Protein AF-A0A1H3WIV4-F1 (afdb_monomer_lite)

Radius of gyration: 13.62 Å; chains: 1; bounding box: 30×26×35 Å

Secondary structure (DSSP, 8-state):
-PPPPPEEETTEEE----GGGHHHHHHHHT-HHHHTTSSSPPP-SHHHHHHHHHHHHHHHHTT---GGGGTHHHHHHHTT--

Foldseek 3Di:
DDQDDWDDDPVDIDDQQDPVCLVVQLVQLQDPVNCVVAPDHRDPDSVSSNVVSVQSVVCNVVVHCRSVNVVVVVVCVVVPHD

Structure (mmCIF, N/CA/C/O backbone):
data_AF-A0A1H3WIV4-F1
#
_entry.id   AF-A0A1H3WIV4-F1
#
loop_
_atom_site.group_PDB
_atom_site.id
_atom_site.type_symbol
_atom_site.label_atom_id
_atom_site.label_alt_id
_atom_site.label_comp_id
_atom_site.label_asym_id
_atom_site.label_entity_id
_atom_site.label_seq_id
_atom_site.pdbx_PDB_ins_code
_atom_site.Cartn_x
_atom_site.Cartn_y
_atom_site.Cartn_z
_atom_site.occupancy
_atom_site.B_iso_or_equiv
_atom_site.auth_seq_id
_atom_site.auth_comp_id
_atom_site.auth_asym_id
_atom_site.auth_atom_id
_atom_site.pdbx_PDB_model_num
ATOM 1 N N . MET A 1 1 ? 3.901 8.732 21.421 1.00 50.31 1 MET A N 1
ATOM 2 C CA . MET A 1 1 ? 3.797 8.510 19.966 1.00 50.31 1 MET A CA 1
ATOM 3 C C . MET A 1 1 ? 2.422 7.930 19.731 1.00 50.31 1 MET A C 1
ATOM 5 O O . MET A 1 1 ? 2.167 6.838 20.226 1.00 50.31 1 MET A O 1
ATOM 9 N N . GLU A 1 2 ? 1.516 8.701 19.139 1.00 58.81 2 GLU A N 1
ATOM 10 C CA . GLU A 1 2 ? 0.139 8.251 18.924 1.00 58.81 2 GLU A CA 1
ATOM 11 C C . GLU A 1 2 ? 0.127 7.038 17.999 1.00 58.81 2 GLU A C 1
ATOM 13 O O . GLU A 1 2 ? 0.723 7.037 16.920 1.00 58.81 2 GLU A O 1
ATOM 18 N N . GLN A 1 3 ? -0.493 5.960 18.470 1.00 67.12 3 GLN A N 1
ATOM 19 C CA . GLN A 1 3 ? -0.734 4.795 17.640 1.00 67.12 3 GLN A CA 1
ATOM 20 C C . GLN A 1 3 ? -1.938 5.099 16.751 1.00 67.12 3 GLN A C 1
ATOM 22 O O . GLN A 1 3 ? -2.995 5.442 17.268 1.00 67.12 3 GLN A O 1
ATOM 27 N N . LEU A 1 4 ? -1.783 4.961 15.429 1.00 73.19 4 LEU A N 1
ATOM 28 C CA . LEU A 1 4 ? -2.930 4.988 14.518 1.00 73.19 4 LEU A CA 1
ATOM 29 C C . LEU A 1 4 ? -3.939 3.912 14.960 1.00 73.19 4 LEU A C 1
ATOM 31 O O . LEU A 1 4 ? -3.517 2.754 15.079 1.00 73.19 4 LEU A O 1
ATOM 35 N N . PRO A 1 5 ? -5.209 4.272 15.216 1.00 82.44 5 PRO A N 1
ATOM 36 C CA . PRO A 1 5 ? -6.218 3.317 15.648 1.00 82.44 5 PRO A CA 1
ATOM 37 C C . PRO A 1 5 ? -6.602 2.385 14.498 1.00 82.44 5 PRO A C 1
ATOM 39 O O . PRO A 1 5 ? -6.537 2.758 13.325 1.00 82.44 5 PRO A O 1
ATOM 42 N N . GLU A 1 6 ? -7.038 1.178 14.844 1.00 88.62 6 GLU A N 1
ATOM 43 C CA . GLU A 1 6 ? -7.756 0.324 13.903 1.00 88.62 6 GLU A CA 1
ATOM 44 C C . GLU A 1 6 ? -9.222 0.758 13.864 1.00 88.62 6 GLU A C 1
ATOM 46 O O . GLU A 1 6 ? -9.837 0.987 14.907 1.00 88.62 6 GLU A O 1
ATOM 51 N N . LEU A 1 7 ? -9.778 0.900 12.660 1.00 91.25 7 LEU A N 1
ATOM 52 C CA . LEU A 1 7 ? -11.186 1.239 12.470 1.00 91.25 7 LEU A CA 1
ATOM 53 C C . LEU A 1 7 ? -11.910 0.066 11.830 1.00 91.25 7 LEU A C 1
ATOM 55 O O . LEU A 1 7 ? -11.510 -0.418 10.775 1.00 91.25 7 LEU A O 1
ATOM 59 N N . GLU A 1 8 ? -13.018 -0.348 12.425 1.00 94.06 8 GLU A N 1
ATOM 60 C CA . GLU A 1 8 ? -13.827 -1.448 11.919 1.00 94.06 8 GLU A CA 1
ATOM 61 C C . GLU A 1 8 ? -15.222 -0.959 11.526 1.00 94.06 8 GLU A C 1
ATOM 63 O O . GLU A 1 8 ? -15.869 -0.167 12.212 1.00 94.06 8 GLU A O 1
ATOM 68 N N . THR A 1 9 ? -15.700 -1.447 10.388 1.00 93.88 9 THR A N 1
ATOM 69 C CA . THR A 1 9 ? -17.073 -1.282 9.914 1.00 93.88 9 THR A CA 1
ATOM 70 C C . THR A 1 9 ? -17.656 -2.656 9.612 1.00 93.88 9 THR A C 1
ATOM 72 O O . THR A 1 9 ? -16.936 -3.644 9.518 1.00 93.88 9 THR A O 1
ATOM 75 N N . LYS A 1 10 ? -18.959 -2.723 9.315 1.00 96.94 10 LYS A N 1
ATOM 76 C CA . LYS A 1 10 ? -19.636 -3.982 8.947 1.00 96.94 10 LYS A CA 1
ATOM 77 C C . LYS A 1 10 ? -18.988 -4.760 7.790 1.00 96.94 10 LYS A C 1
ATOM 79 O O . LYS A 1 10 ? -19.311 -5.928 7.615 1.00 96.94 10 LYS A O 1
ATOM 84 N N . ARG A 1 11 ? -18.182 -4.110 6.941 1.00 96.06 11 ARG A N 1
ATOM 85 C CA . ARG A 1 11 ? -17.602 -4.721 5.731 1.00 96.06 11 ARG A CA 1
ATOM 86 C C . ARG A 1 11 ? -16.079 -4.661 5.671 1.00 96.06 11 ARG A C 1
ATOM 88 O O . ARG A 1 11 ? -15.515 -5.301 4.793 1.00 96.06 11 ARG A O 1
ATOM 95 N N . LEU A 1 12 ? -15.433 -3.841 6.501 1.00 94.38 12 LEU A N 1
ATOM 96 C CA . LEU A 1 12 ? -14.029 -3.467 6.322 1.00 94.38 12 LEU A CA 1
ATOM 97 C C . LEU A 1 12 ? -13.345 -3.223 7.662 1.00 94.38 12 LEU A C 1
ATOM 99 O O . LEU A 1 12 ? -13.945 -2.615 8.548 1.00 94.38 12 LEU A O 1
ATOM 103 N N . ILE A 1 13 ? -12.071 -3.609 7.731 1.00 92.75 13 ILE A N 1
ATOM 104 C CA . ILE A 1 13 ? -11.132 -3.261 8.797 1.00 92.75 13 ILE A CA 1
ATOM 105 C C . ILE A 1 13 ? -10.043 -2.385 8.174 1.00 92.75 13 ILE A C 1
ATOM 107 O O . ILE A 1 13 ? -9.377 -2.795 7.224 1.00 92.75 13 ILE A O 1
ATOM 111 N N . LEU A 1 14 ? -9.864 -1.182 8.706 1.00 90.44 14 LEU A N 1
ATOM 112 C CA . LEU A 1 14 ? -8.749 -0.301 8.398 1.00 90.44 14 LEU A CA 1
ATOM 113 C C . LEU A 1 14 ? -7.688 -0.477 9.484 1.00 90.44 14 LEU A C 1
ATOM 115 O O . LEU A 1 14 ? -7.900 -0.107 10.636 1.00 90.44 14 LEU A O 1
ATOM 119 N N . ARG A 1 15 ? -6.544 -1.034 9.093 1.00 91.38 15 ARG A N 1
ATOM 120 C CA . ARG A 1 15 ? -5.386 -1.289 9.957 1.00 91.38 15 ARG A CA 1
ATOM 121 C C . ARG A 1 15 ? -4.104 -0.790 9.302 1.00 91.38 15 ARG A C 1
ATOM 123 O O . ARG A 1 15 ? -4.087 -0.446 8.119 1.00 91.38 15 ARG A O 1
ATOM 130 N N . LYS A 1 16 ? -3.008 -0.790 10.060 1.00 89.31 16 LYS A N 1
ATOM 131 C CA . LYS A 1 16 ? -1.676 -0.535 9.501 1.00 89.31 16 LYS A CA 1
ATOM 132 C C . LYS A 1 16 ? -1.311 -1.599 8.464 1.00 89.31 16 LYS A C 1
ATOM 134 O O . LYS A 1 16 ? -1.614 -2.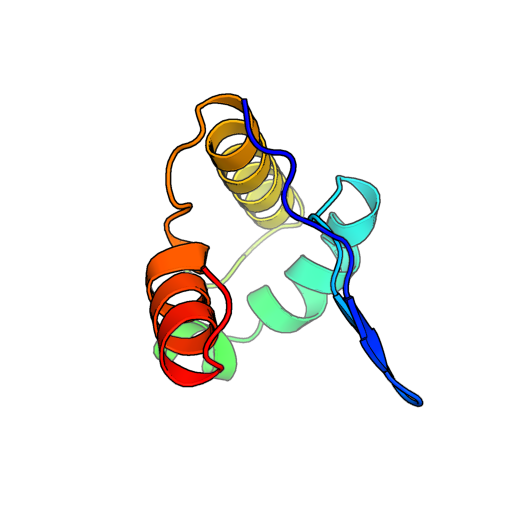783 8.635 1.00 89.31 16 LYS A O 1
ATOM 139 N N . ILE A 1 17 ? -0.619 -1.152 7.420 1.00 91.88 17 ILE A N 1
ATOM 140 C CA . ILE A 1 17 ? -0.005 -2.037 6.430 1.00 91.88 17 ILE A CA 1
ATOM 141 C C . ILE A 1 17 ? 1.133 -2.823 7.096 1.00 91.88 17 ILE A C 1
ATOM 143 O O . ILE A 1 17 ? 1.901 -2.279 7.893 1.00 91.88 17 ILE A O 1
ATOM 147 N N . SER A 1 18 ? 1.231 -4.102 6.754 1.00 92.81 18 SER A N 1
ATOM 148 C CA . SER A 1 18 ? 2.195 -5.076 7.259 1.00 92.81 18 SER A CA 1
ATOM 149 C C . SER A 1 18 ? 2.923 -5.779 6.108 1.00 92.81 18 SER A C 1
ATOM 151 O O . SER A 1 18 ? 2.522 -5.679 4.952 1.00 92.81 18 SER A O 1
ATOM 153 N N . LEU A 1 19 ? 3.984 -6.529 6.419 1.00 95.25 19 LEU A N 1
ATOM 154 C CA . LEU A 1 19 ? 4.704 -7.324 5.413 1.00 95.25 19 LEU A CA 1
ATOM 155 C C . LEU A 1 19 ? 3.852 -8.459 4.823 1.00 95.25 19 LEU A C 1
ATOM 157 O O . LEU A 1 19 ? 4.144 -8.926 3.731 1.00 95.25 19 LEU A O 1
ATOM 161 N N . ASN A 1 20 ? 2.779 -8.869 5.500 1.00 96.88 20 ASN A N 1
ATOM 162 C CA . ASN A 1 20 ? 1.860 -9.880 4.975 1.00 96.88 20 ASN A CA 1
ATOM 163 C C . ASN A 1 20 ? 0.970 -9.336 3.845 1.00 96.88 20 ASN A C 1
ATOM 165 O O . ASN A 1 20 ? 0.266 -10.107 3.214 1.00 96.88 20 ASN A O 1
ATOM 169 N N . ASP A 1 21 ? 0.985 -8.021 3.600 1.00 96.19 21 ASP A N 1
ATOM 170 C CA . ASP A 1 21 ? 0.171 -7.375 2.567 1.00 96.19 21 ASP A CA 1
ATOM 171 C C . ASP A 1 21 ? 0.923 -7.222 1.233 1.00 96.19 21 ASP A C 1
ATOM 173 O O . ASP A 1 21 ? 0.395 -6.632 0.295 1.00 96.19 21 ASP A O 1
ATOM 177 N N . ILE A 1 22 ? 2.171 -7.700 1.132 1.00 97.31 22 ILE A N 1
ATOM 178 C CA . ILE A 1 22 ? 3.033 -7.466 -0.040 1.00 97.31 22 ILE A CA 1
ATOM 179 C C . ILE A 1 22 ? 2.403 -8.017 -1.322 1.00 97.31 22 ILE A C 1
ATOM 181 O O . ILE A 1 22 ? 2.377 -7.312 -2.332 1.00 97.31 22 ILE A O 1
ATOM 185 N N 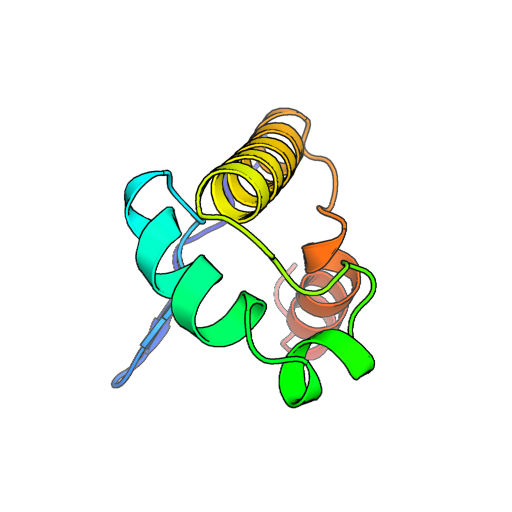. GLU A 1 23 ? 1.889 -9.249 -1.299 1.00 97.62 23 GLU 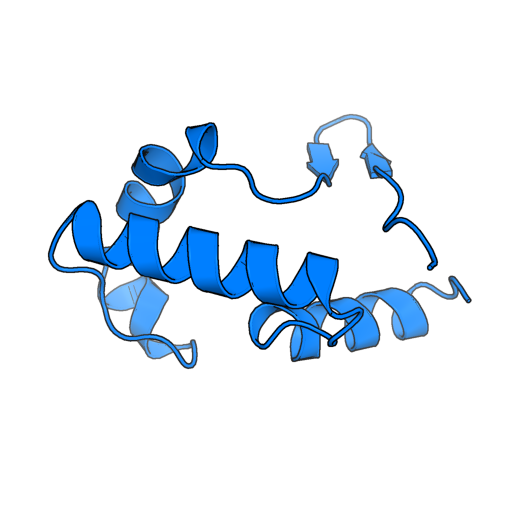A N 1
ATOM 186 C CA . GLU A 1 23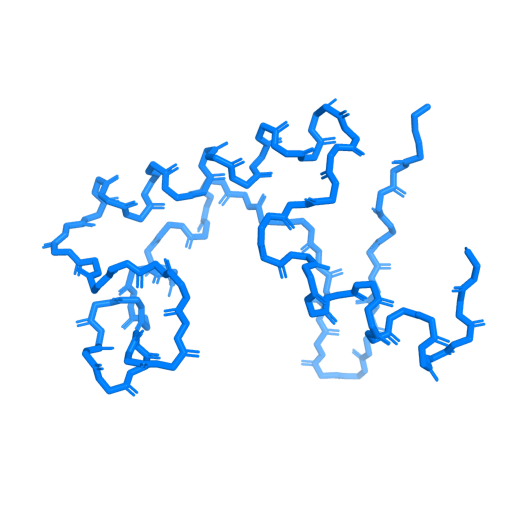 ? 1.288 -9.860 -2.489 1.00 97.62 23 GLU A CA 1
ATOM 187 C C . GLU A 1 23 ? 0.005 -9.134 -2.910 1.00 97.62 23 GLU A C 1
ATOM 189 O O . GLU A 1 23 ? -0.177 -8.849 -4.095 1.00 97.62 23 GLU A O 1
ATOM 194 N N . ASP A 1 24 ? -0.837 -8.754 -1.946 1.00 96.56 24 ASP A N 1
ATOM 195 C CA . ASP A 1 24 ? -2.065 -7.993 -2.196 1.00 96.56 24 ASP A CA 1
ATOM 196 C C . ASP A 1 24 ? -1.762 -6.597 -2.763 1.00 96.56 24 ASP A C 1
ATOM 198 O O . ASP A 1 24 ? -2.412 -6.137 -3.705 1.00 96.56 24 ASP A O 1
ATOM 202 N N . ILE A 1 25 ? -0.730 -5.931 -2.236 1.00 95.56 25 ILE A N 1
ATOM 203 C CA . ILE A 1 25 ? -0.271 -4.624 -2.719 1.00 95.56 25 ILE A CA 1
ATOM 204 C C . ILE A 1 25 ? 0.310 -4.728 -4.125 1.00 95.56 25 ILE A C 1
ATOM 206 O O . ILE A 1 25 ? 0.055 -3.869 -4.973 1.00 95.56 25 ILE A O 1
ATOM 210 N N . PHE A 1 26 ? 1.068 -5.784 -4.411 1.00 96.88 26 PHE A N 1
ATOM 211 C CA . PHE A 1 26 ? 1.575 -6.031 -5.753 1.00 96.88 26 PHE A CA 1
ATOM 212 C C . PHE A 1 26 ? 0.445 -6.320 -6.751 1.00 96.88 26 PHE A C 1
ATOM 214 O O . PHE A 1 26 ? 0.497 -5.839 -7.886 1.00 96.88 26 PHE A O 1
ATOM 221 N N . ALA A 1 27 ? -0.600 -7.041 -6.334 1.00 97.19 27 ALA A N 1
ATOM 222 C CA . ALA A 1 27 ? -1.707 -7.430 -7.204 1.00 97.19 27 ALA A CA 1
ATOM 223 C C . ALA A 1 27 ? -2.399 -6.225 -7.860 1.00 97.19 27 ALA A C 1
ATOM 225 O O . ALA A 1 27 ? -2.674 -6.257 -9.060 1.00 97.19 27 ALA A O 1
ATOM 226 N N . TYR A 1 28 ? -2.638 -5.140 -7.114 1.00 94.38 28 TYR A N 1
ATOM 227 C CA . TYR A 1 28 ? -3.161 -3.905 -7.709 1.00 94.38 28 TYR A CA 1
ATOM 228 C C . TYR A 1 28 ? -2.056 -2.947 -8.168 1.00 94.38 28 TYR A C 1
ATOM 230 O O . TYR A 1 28 ? -2.254 -2.213 -9.134 1.00 94.38 28 TYR A O 1
ATOM 238 N N . GLY A 1 29 ? -0.896 -2.941 -7.507 1.00 94.44 29 GLY A N 1
ATOM 239 C CA . GLY A 1 29 ? 0.190 -2.007 -7.807 1.00 94.44 29 GLY A CA 1
ATOM 240 C C . GLY A 1 29 ? 0.942 -2.300 -9.106 1.00 94.44 29 GLY A C 1
ATOM 241 O O . GLY A 1 29 ? 1.566 -1.403 -9.667 1.00 94.44 29 GLY A O 1
ATOM 242 N N . SER A 1 30 ? 0.838 -3.525 -9.620 1.00 96.75 30 SER A N 1
ATOM 243 C CA . SER A 1 30 ? 1.360 -3.918 -10.936 1.00 96.75 30 SER A CA 1
ATOM 244 C C . SER A 1 30 ? 0.455 -3.513 -12.107 1.00 96.75 30 SER A C 1
ATOM 246 O O . SER A 1 30 ? 0.843 -3.628 -13.270 1.00 96.75 30 SER A O 1
ATOM 248 N N . ASN A 1 31 ? -0.753 -3.006 -11.837 1.00 96.44 31 ASN A N 1
ATOM 249 C CA . ASN A 1 31 ? -1.664 -2.539 -12.873 1.00 96.44 31 ASN A CA 1
ATOM 250 C C . ASN A 1 31 ? -1.393 -1.066 -13.208 1.00 96.44 31 ASN A C 1
ATOM 252 O O . ASN A 1 31 ? -1.745 -0.172 -12.438 1.00 96.44 31 ASN A O 1
ATOM 256 N N . ALA A 1 32 ? -0.859 -0.809 -14.405 1.00 94.94 32 ALA A N 1
ATOM 257 C CA . ALA A 1 32 ? -0.582 0.544 -14.896 1.00 94.94 32 ALA A CA 1
ATOM 258 C C . ALA A 1 32 ? -1.814 1.474 -14.878 1.00 94.94 32 ALA A C 1
ATOM 260 O O . ALA A 1 32 ? -1.688 2.686 -14.712 1.00 94.94 32 ALA A O 1
ATOM 261 N N . ASN A 1 33 ? -3.028 0.917 -15.002 1.00 96.06 33 ASN A N 1
ATOM 262 C CA . ASN A 1 33 ? -4.249 1.718 -14.930 1.00 96.06 33 ASN A CA 1
ATOM 263 C C . ASN A 1 33 ? -4.538 2.245 -13.515 1.00 96.06 33 ASN A C 1
ATOM 265 O O . ASN A 1 33 ? -5.268 3.225 -13.380 1.00 96.06 33 ASN A O 1
ATOM 269 N N . VAL A 1 34 ? -4.001 1.590 -12.481 1.00 91.56 34 VAL A N 1
ATOM 270 C CA . VAL A 1 34 ? -4.116 2.002 -11.076 1.00 91.56 34 VAL A CA 1
ATOM 271 C C . VAL A 1 34 ? -3.014 3.002 -10.736 1.00 91.56 34 VAL A C 1
ATOM 273 O O . VAL A 1 34 ? -3.300 4.060 -10.175 1.00 91.56 34 VAL A O 1
ATOM 276 N N . SER A 1 35 ? -1.769 2.697 -11.111 1.00 90.69 35 SER A N 1
ATOM 277 C CA . SER A 1 35 ? -0.598 3.517 -10.776 1.00 90.69 35 SER A CA 1
ATOM 278 C C . SER A 1 35 ? -0.588 4.892 -11.462 1.00 90.69 35 SER A C 1
ATOM 280 O O . SER A 1 35 ? -0.046 5.841 -10.907 1.00 90.69 35 SER A O 1
ATOM 282 N N . GLN A 1 36 ? -1.253 5.058 -12.614 1.00 91.25 36 GLN A N 1
ATOM 283 C CA . GLN A 1 36 ? -1.296 6.342 -13.340 1.00 91.25 36 GLN A CA 1
ATOM 284 C C . GLN A 1 36 ? -1.890 7.523 -12.537 1.00 91.25 36 GLN A C 1
ATOM 286 O O . GLN A 1 36 ? -1.711 8.677 -12.922 1.00 91.25 36 GLN A O 1
ATOM 291 N N . TYR A 1 37 ? -2.632 7.250 -11.456 1.00 89.62 37 TYR A N 1
ATOM 292 C CA . TYR A 1 37 ? -3.320 8.262 -10.640 1.00 89.62 37 TYR A CA 1
ATOM 293 C C . TYR A 1 37 ? -2.695 8.467 -9.253 1.00 89.62 37 TYR A C 1
ATOM 295 O O . TYR A 1 37 ? -3.259 9.173 -8.416 1.00 89.62 37 TYR A O 1
ATOM 303 N N . VAL A 1 38 ? -1.549 7.846 -8.988 1.00 84.50 38 VAL A N 1
ATOM 304 C CA . VAL A 1 38 ? -0.847 7.890 -7.700 1.00 84.50 38 VAL A CA 1
ATOM 305 C C . VAL A 1 38 ? 0.611 8.293 -7.907 1.00 84.50 38 VAL A C 1
ATOM 307 O O . VAL A 1 38 ? 1.110 8.353 -9.023 1.00 84.50 38 VAL A O 1
ATOM 310 N N . SER A 1 39 ? 1.299 8.633 -6.818 1.00 83.50 39 SER A N 1
ATOM 311 C CA . SER A 1 39 ? 2.666 9.167 -6.863 1.00 83.50 39 SER A CA 1
ATOM 312 C C . SER A 1 39 ? 3.767 8.101 -6.893 1.00 83.50 39 SER A C 1
ATOM 314 O O . SER A 1 39 ? 4.939 8.452 -6.793 1.00 83.50 39 SER A O 1
ATOM 316 N N . TRP A 1 40 ? 3.410 6.818 -6.918 1.00 85.75 40 TRP A N 1
ATOM 317 C CA . TRP A 1 40 ? 4.346 5.696 -6.964 1.00 85.75 40 TRP A CA 1
ATOM 318 C C . TRP A 1 40 ? 4.261 5.001 -8.324 1.00 85.75 40 TRP A C 1
ATOM 320 O O . TRP A 1 40 ? 3.201 4.957 -8.945 1.00 85.75 40 TRP A O 1
ATOM 330 N N . GLU A 1 41 ? 5.398 4.484 -8.785 1.00 91.31 41 GLU A N 1
ATOM 331 C CA . GLU A 1 41 ? 5.523 3.821 -10.083 1.00 91.31 41 GLU A CA 1
ATOM 332 C C . GLU A 1 41 ? 4.806 2.468 -10.105 1.00 91.31 41 GLU A C 1
ATOM 334 O O . GLU A 1 41 ? 4.644 1.813 -9.076 1.00 91.31 41 GLU A O 1
ATOM 339 N N . THR A 1 42 ? 4.421 2.008 -11.299 1.00 95.75 42 THR A N 1
ATOM 340 C CA . THR A 1 42 ? 3.858 0.658 -11.471 1.00 95.75 42 THR A CA 1
ATOM 341 C C . THR A 1 42 ? 4.854 -0.385 -10.970 1.00 95.75 42 THR A C 1
ATOM 343 O O . THR A 1 42 ? 5.947 -0.499 -11.531 1.00 95.75 42 THR A O 1
ATOM 346 N N . HIS A 1 43 ? 4.475 -1.172 -9.963 1.00 96.19 43 HIS A N 1
ATOM 347 C CA . HIS A 1 43 ? 5.338 -2.215 -9.416 1.00 96.19 43 HIS A CA 1
ATOM 348 C C . HIS A 1 43 ? 5.634 -3.268 -10.491 1.00 96.19 43 HIS A C 1
ATOM 350 O O . HIS A 1 43 ? 4.716 -3.848 -11.071 1.00 96.19 43 HIS A O 1
ATOM 356 N N . GLN A 1 44 ? 6.914 -3.529 -10.751 1.00 97.81 44 GLN A N 1
ATOM 357 C CA . GLN A 1 44 ? 7.372 -4.528 -11.722 1.00 97.81 44 GLN A CA 1
ATOM 358 C C . GLN A 1 44 ? 7.709 -5.864 -11.048 1.00 97.81 44 GLN A C 1
ATOM 360 O O . GLN A 1 44 ? 7.777 -6.900 -11.708 1.00 97.81 44 GLN A O 1
ATOM 365 N N . SER A 1 45 ? 7.908 -5.855 -9.730 1.00 98.19 45 SER A N 1
ATOM 366 C CA . SER A 1 45 ? 8.245 -7.031 -8.936 1.00 98.19 45 SER A CA 1
ATOM 367 C C . SER A 1 45 ? 7.639 -6.990 -7.527 1.00 98.19 45 SER A C 1
ATOM 369 O O . SER A 1 45 ? 7.263 -5.932 -7.021 1.00 98.19 45 SER A O 1
ATOM 371 N N . LEU A 1 46 ? 7.594 -8.150 -6.858 1.00 97.81 46 LEU A N 1
ATOM 372 C CA . LEU A 1 46 ? 7.253 -8.232 -5.428 1.00 97.81 46 LEU A CA 1
ATOM 373 C C . LEU A 1 46 ? 8.233 -7.440 -4.552 1.00 97.81 46 LEU A C 1
ATOM 375 O O . LEU A 1 46 ? 7.860 -6.960 -3.486 1.00 97.81 46 LEU A O 1
ATOM 379 N N . GLU A 1 47 ? 9.476 -7.285 -5.009 1.00 98.06 47 GLU A N 1
ATOM 380 C CA . GLU A 1 47 ? 10.492 -6.495 -4.320 1.00 98.06 47 GLU A CA 1
ATOM 381 C C . GLU A 1 47 ? 10.136 -5.001 -4.317 1.00 98.06 47 GLU A C 1
ATOM 383 O O . GLU A 1 47 ? 10.280 -4.350 -3.285 1.00 98.06 47 GLU A O 1
ATOM 388 N N . ASP A 1 48 ? 9.569 -4.474 -5.407 1.00 96.69 48 ASP A N 1
ATOM 389 C CA . ASP A 1 48 ? 9.084 -3.086 -5.452 1.00 96.69 48 ASP A CA 1
ATOM 390 C C . ASP A 1 48 ? 7.952 -2.870 -4.434 1.00 96.69 48 ASP A C 1
ATOM 392 O O . ASP A 1 48 ? 7.953 -1.898 -3.675 1.00 96.69 48 ASP A O 1
ATOM 396 N N . ALA A 1 49 ? 7.013 -3.821 -4.357 1.00 95.50 49 ALA A N 1
ATOM 397 C CA . ALA A 1 49 ? 5.930 -3.786 -3.378 1.00 95.50 49 ALA A CA 1
ATOM 398 C C . ALA A 1 49 ? 6.455 -3.898 -1.934 1.00 95.50 49 ALA A C 1
ATOM 400 O O . ALA A 1 49 ? 5.979 -3.182 -1.050 1.00 95.50 49 ALA A O 1
ATOM 401 N N . ARG A 1 50 ? 7.471 -4.737 -1.685 1.00 97.50 50 ARG A N 1
ATOM 402 C CA . ARG A 1 50 ? 8.143 -4.834 -0.378 1.00 97.50 50 ARG A CA 1
ATOM 403 C C . ARG A 1 50 ? 8.776 -3.502 0.020 1.00 97.50 50 ARG A C 1
ATOM 405 O O . ARG A 1 50 ? 8.534 -3.033 1.130 1.00 97.50 50 ARG A O 1
ATOM 412 N N . GLN A 1 51 ? 9.538 -2.875 -0.877 1.00 95.62 51 GLN A N 1
ATOM 413 C CA . GLN A 1 51 ? 10.174 -1.577 -0.622 1.00 95.62 51 GLN A CA 1
ATOM 414 C C . GLN A 1 51 ? 9.139 -0.496 -0.298 1.00 95.62 51 GLN A C 1
ATOM 416 O O . GLN A 1 51 ? 9.329 0.293 0.630 1.00 95.62 51 GLN A O 1
ATOM 421 N N . PHE A 1 52 ? 8.009 -0.497 -1.007 1.00 93.06 52 PHE A N 1
ATOM 422 C CA . PHE A 1 52 ? 6.892 0.392 -0.712 1.00 93.06 52 PHE A CA 1
ATOM 423 C C . PHE A 1 52 ? 6.297 0.148 0.687 1.00 93.06 52 PHE A C 1
ATOM 425 O O . PHE A 1 52 ? 6.106 1.096 1.452 1.00 93.06 52 PHE A O 1
ATOM 432 N N . VAL A 1 53 ? 6.041 -1.111 1.059 1.00 93.31 53 VAL A N 1
ATOM 433 C CA . VAL A 1 53 ? 5.523 -1.469 2.392 1.00 93.31 53 VAL A CA 1
ATOM 434 C C . VAL A 1 53 ? 6.479 -1.025 3.500 1.00 93.31 53 VAL A C 1
ATOM 436 O O . VAL A 1 53 ? 6.042 -0.447 4.497 1.00 93.31 53 VAL A O 1
ATOM 439 N N . GLU A 1 54 ? 7.779 -1.250 3.330 1.00 93.38 54 GLU A N 1
ATOM 440 C CA . GLU A 1 54 ? 8.799 -0.846 4.303 1.00 93.38 54 GLU A CA 1
ATOM 441 C C . GLU A 1 54 ? 8.893 0.669 4.443 1.00 93.38 54 GLU A C 1
ATOM 443 O O . GLU A 1 54 ? 8.947 1.188 5.560 1.00 93.38 54 GLU A O 1
ATOM 448 N N . PHE A 1 55 ? 8.821 1.392 3.325 1.00 90.12 55 PHE A N 1
ATOM 449 C CA . PHE A 1 55 ? 8.744 2.848 3.327 1.00 90.12 55 PHE A CA 1
ATOM 450 C C . PHE A 1 55 ? 7.523 3.354 4.117 1.00 90.12 55 PHE A C 1
ATOM 452 O O . PHE A 1 55 ? 7.637 4.289 4.917 1.00 90.12 55 PHE A O 1
ATOM 459 N N . VAL A 1 56 ? 6.359 2.715 3.956 1.00 87.31 56 VAL A N 1
ATOM 460 C CA . VAL A 1 56 ? 5.150 3.057 4.721 1.00 87.31 56 VAL A CA 1
ATOM 461 C C . VAL A 1 56 ? 5.325 2.764 6.217 1.00 87.31 56 VAL A C 1
ATOM 463 O O . VAL A 1 56 ? 4.973 3.614 7.042 1.00 87.31 56 VAL A O 1
ATOM 466 N N . GLN A 1 57 ? 5.887 1.606 6.580 1.00 88.56 57 GLN A N 1
ATOM 467 C CA . GLN A 1 57 ? 6.130 1.238 7.980 1.00 88.56 57 GLN A CA 1
ATOM 468 C C . GLN A 1 57 ? 7.121 2.178 8.671 1.00 88.56 57 GLN A C 1
ATOM 470 O O . GLN A 1 57 ? 6.901 2.574 9.820 1.00 88.56 57 GLN A O 1
ATOM 475 N N . GLU A 1 58 ? 8.172 2.596 7.968 1.00 87.12 58 GLU A N 1
ATOM 476 C CA . GLU A 1 58 ? 9.116 3.591 8.471 1.00 87.12 58 GLU A CA 1
ATOM 477 C C . GLU A 1 58 ? 8.423 4.940 8.716 1.00 87.12 58 GLU A C 1
ATOM 479 O O . GLU A 1 58 ? 8.659 5.595 9.735 1.00 87.12 58 GLU A O 1
ATOM 484 N N . GLY A 1 59 ? 7.484 5.319 7.843 1.00 81.94 59 GLY A N 1
ATOM 485 C CA . GLY A 1 59 ? 6.597 6.462 8.061 1.00 81.94 59 GLY A CA 1
ATOM 486 C C . GLY A 1 59 ? 5.837 6.372 9.389 1.00 81.94 59 GLY A C 1
ATOM 487 O O . GLY A 1 59 ? 5.893 7.309 10.192 1.00 81.94 59 GLY A O 1
ATOM 488 N N . TYR A 1 60 ? 5.205 5.224 9.670 1.00 83.88 60 TYR A N 1
ATOM 489 C CA . TYR A 1 60 ? 4.517 4.987 10.946 1.00 83.88 60 TYR A CA 1
ATOM 490 C C . TYR A 1 60 ? 5.457 5.115 12.149 1.00 83.88 60 TYR A C 1
ATOM 492 O O . TYR A 1 60 ? 5.082 5.714 13.157 1.00 83.88 60 TYR A O 1
ATOM 500 N N . ARG A 1 61 ? 6.676 4.567 12.053 1.00 82.38 61 ARG A N 1
ATOM 501 C CA . ARG A 1 61 ? 7.671 4.597 13.136 1.00 82.38 61 ARG A CA 1
ATOM 502 C C . ARG A 1 61 ? 8.138 6.013 13.450 1.00 82.38 61 ARG A C 1
ATOM 504 O O . ARG A 1 61 ? 8.355 6.345 14.611 1.00 82.38 61 ARG A O 1
ATOM 511 N N . LEU A 1 62 ? 8.295 6.844 12.425 1.00 81.25 62 LEU A N 1
ATOM 512 C CA . LEU A 1 62 ? 8.750 8.223 12.576 1.00 81.25 62 LEU A CA 1
ATOM 513 C C . LEU A 1 62 ? 7.629 9.191 12.984 1.00 81.25 62 LEU A C 1
ATOM 515 O O . LEU A 1 62 ? 7.891 10.386 13.114 1.00 81.25 62 LEU A O 1
ATOM 519 N N . GLY A 1 63 ? 6.383 8.717 13.123 1.00 70.69 63 GLY A N 1
ATOM 520 C CA . GLY A 1 63 ? 5.215 9.593 13.253 1.00 70.69 63 GLY A CA 1
ATOM 521 C C . GLY A 1 63 ? 5.061 10.536 12.055 1.00 70.69 63 GLY A C 1
ATOM 522 O O . GLY A 1 63 ? 4.375 11.554 12.140 1.00 70.69 63 GLY A O 1
ATOM 523 N N . LYS A 1 64 ? 5.733 10.228 10.937 1.00 62.28 64 LYS A N 1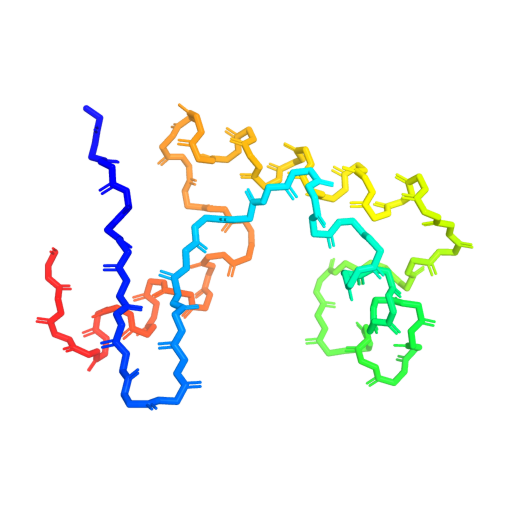
ATOM 524 C CA . LYS A 1 64 ? 5.612 10.982 9.701 1.00 62.28 64 LYS A CA 1
ATOM 525 C C . LYS A 1 64 ? 4.298 10.573 9.069 1.00 62.28 64 LYS A C 1
ATOM 527 O O . LYS A 1 64 ? 4.028 9.391 8.866 1.00 62.28 64 LYS A O 1
ATOM 532 N N . LYS A 1 65 ? 3.497 11.575 8.727 1.00 54.12 65 LYS A N 1
ATOM 533 C CA . LYS A 1 65 ? 2.347 11.427 7.840 1.00 54.12 65 LYS A CA 1
ATOM 534 C C . LYS A 1 65 ? 2.884 10.789 6.558 1.00 54.12 65 LYS A C 1
ATOM 536 O O . LYS A 1 65 ? 3.632 11.428 5.824 1.00 54.12 65 LYS A O 1
ATOM 541 N N . SER A 1 66 ? 2.653 9.485 6.395 1.00 48.97 66 SER A N 1
ATOM 542 C CA . SER A 1 66 ? 3.187 8.704 5.275 1.00 48.97 66 SER A CA 1
ATOM 543 C C . SER A 1 66 ? 2.802 9.387 3.956 1.00 48.97 66 SER A C 1
ATOM 545 O O . SER A 1 66 ? 1.798 10.089 3.912 1.00 48.97 66 SER A O 1
ATOM 547 N N . VAL A 1 67 ? 3.555 9.208 2.870 1.00 48.00 67 VAL A N 1
ATOM 548 C CA . VAL A 1 67 ? 3.188 9.770 1.549 1.00 48.00 67 VAL A CA 1
ATOM 549 C C . VAL A 1 67 ? 1.837 9.217 1.054 1.00 48.00 67 VAL A C 1
ATOM 551 O O . VAL A 1 67 ? 1.092 9.923 0.382 1.00 48.00 67 VAL A O 1
ATOM 554 N N . MET A 1 68 ? 1.442 8.025 1.515 1.00 45.19 68 MET A N 1
ATOM 555 C CA . MET A 1 68 ? 0.076 7.478 1.394 1.00 45.19 68 MET A CA 1
ATOM 556 C C . MET A 1 68 ? -0.985 8.254 2.205 1.00 45.19 68 MET A C 1
ATOM 558 O O . MET A 1 68 ? -2.186 8.126 1.987 1.00 45.19 68 MET A O 1
ATOM 562 N N . GLY A 1 69 ? -0.537 9.049 3.172 1.00 44.28 69 GLY A N 1
ATOM 563 C CA . GLY A 1 69 ? -1.301 9.766 4.188 1.00 44.28 69 GLY A CA 1
ATOM 564 C C . GLY A 1 69 ? -1.662 11.211 3.846 1.00 44.28 69 GLY A C 1
ATOM 565 O O . GLY A 1 69 ? -2.448 11.798 4.587 1.00 44.28 69 GLY A O 1
ATOM 566 N N . ASN A 1 70 ? -1.204 11.765 2.714 1.00 40.94 70 ASN A N 1
ATOM 567 C CA . ASN A 1 70 ? -1.763 13.033 2.223 1.00 40.94 70 ASN A CA 1
ATOM 568 C C . ASN A 1 70 ? -3.278 12.905 1.950 1.00 40.94 70 ASN A C 1
ATOM 570 O O . ASN A 1 70 ? -4.000 13.886 2.073 1.00 40.94 70 ASN A O 1
ATOM 574 N N . GLY A 1 71 ? -3.778 11.700 1.634 1.00 43.62 71 GLY A N 1
ATOM 575 C CA . GLY A 1 71 ? -5.216 11.418 1.529 1.00 43.62 71 GLY A CA 1
ATOM 576 C C . GLY A 1 71 ? -5.883 11.040 2.858 1.00 43.62 71 GLY A C 1
ATOM 577 O O . GLY A 1 71 ? -7.047 11.366 3.074 1.00 43.62 71 GLY A O 1
ATOM 578 N N . VAL A 1 72 ? -5.155 10.389 3.771 1.00 46.78 72 VAL A N 1
ATOM 579 C CA . VAL A 1 72 ? -5.723 9.862 5.025 1.00 46.78 72 VAL A CA 1
ATOM 580 C C . VAL A 1 72 ? -5.968 10.969 6.053 1.00 46.78 72 VAL A C 1
ATOM 582 O O . VAL A 1 72 ? -6.996 10.928 6.714 1.00 46.78 72 VAL A O 1
ATOM 585 N N . GLU A 1 73 ? -5.115 11.999 6.157 1.00 41.72 73 GLU A N 1
ATOM 586 C CA . GLU A 1 73 ? -5.402 13.155 7.032 1.00 41.72 73 GLU A CA 1
ATOM 587 C C . GLU A 1 73 ? -6.542 14.023 6.478 1.00 41.72 73 GLU A C 1
ATOM 589 O O . GLU A 1 73 ? -7.353 14.527 7.251 1.00 41.72 73 GLU A O 1
ATOM 594 N N . VAL A 1 74 ? -6.645 14.172 5.149 1.00 45.59 74 VAL A N 1
ATOM 595 C CA . VAL A 1 74 ? -7.783 14.865 4.519 1.00 45.59 74 VAL A CA 1
ATOM 596 C C . VAL A 1 74 ? -9.081 14.133 4.847 1.00 45.59 74 VAL A C 1
ATOM 598 O O . VAL A 1 74 ? -10.050 14.780 5.230 1.00 45.59 74 VAL A O 1
ATOM 601 N N . TYR A 1 75 ? -9.084 12.798 4.788 1.00 44.72 75 TYR A N 1
ATOM 602 C CA . TYR A 1 75 ? -10.216 11.986 5.234 1.00 44.72 75 TYR A CA 1
ATOM 603 C C . TYR A 1 75 ? -10.457 12.079 6.745 1.00 44.72 75 TYR A C 1
ATOM 605 O O . TYR A 1 75 ? -11.596 12.255 7.149 1.00 44.72 75 TYR A O 1
ATOM 613 N N . TRP A 1 76 ? -9.424 12.015 7.586 1.00 43.38 76 TRP A N 1
ATOM 614 C CA . TRP A 1 76 ? -9.552 12.065 9.051 1.00 43.38 76 TRP A CA 1
ATOM 615 C C . TRP A 1 76 ? -10.134 13.403 9.526 1.00 43.38 76 TRP A C 1
ATOM 617 O O . TRP A 1 76 ? -11.142 13.423 10.232 1.00 43.38 76 TRP A O 1
ATOM 627 N N . LYS A 1 77 ? -9.594 14.521 9.020 1.00 45.78 77 LYS A N 1
ATOM 628 C CA . LYS A 1 77 ? -10.118 15.870 9.279 1.00 45.78 77 LYS A CA 1
ATOM 629 C C . LYS A 1 77 ? -11.505 16.087 8.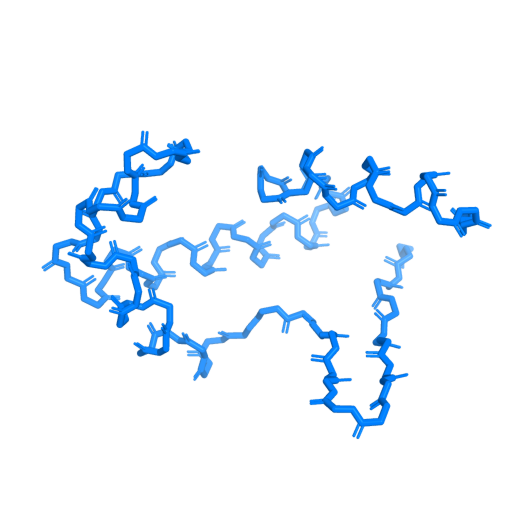679 1.00 45.78 77 LYS A C 1
ATOM 631 O O . LYS A 1 77 ? -12.339 16.721 9.316 1.00 45.78 77 LYS A O 1
ATOM 636 N N . ALA A 1 78 ? -11.783 15.560 7.484 1.00 42.94 78 ALA A N 1
ATOM 637 C CA . ALA A 1 78 ? -13.121 15.630 6.890 1.00 42.94 78 ALA A CA 1
ATOM 638 C C . ALA A 1 78 ? -14.151 14.768 7.643 1.00 42.94 78 ALA A C 1
ATOM 640 O O . ALA A 1 78 ? -15.330 15.114 7.676 1.00 42.94 78 ALA A O 1
ATOM 641 N N . CYS A 1 79 ? -13.716 13.667 8.259 1.00 48.94 79 CYS A N 1
ATOM 642 C CA . CYS A 1 79 ? -14.543 12.780 9.074 1.00 48.94 79 CYS A CA 1
ATOM 643 C C . CYS A 1 79 ? -14.630 13.203 10.551 1.00 48.94 79 CYS A C 1
ATOM 645 O O . CYS A 1 79 ? -15.341 12.546 11.306 1.00 48.94 79 CYS A O 1
ATOM 647 N N . GLY A 1 80 ? -13.970 14.295 10.956 1.00 38.97 80 GLY A N 1
ATOM 648 C CA . GLY A 1 80 ? -14.119 14.889 12.287 1.00 38.97 80 GLY A CA 1
ATOM 649 C C . GLY A 1 80 ? -13.481 14.091 13.422 1.00 38.97 80 GLY A C 1
ATOM 650 O O . GLY A 1 80 ? -13.949 14.177 14.555 1.00 38.97 80 GLY A O 1
ATOM 651 N N . TYR A 1 81 ? -12.446 13.311 13.128 1.00 49.69 81 TYR A N 1
ATOM 652 C CA . TYR A 1 81 ? -11.609 12.741 14.170 1.00 49.69 81 TYR A CA 1
ATOM 653 C C . TYR A 1 81 ? -10.390 13.655 14.363 1.00 49.69 81 TYR A C 1
ATOM 655 O O . TYR A 1 81 ? -9.772 14.075 13.382 1.00 49.69 81 TYR A O 1
ATOM 663 N N . ASP A 1 82 ? -10.103 14.008 15.617 1.00 46.75 82 ASP A N 1
ATOM 664 C CA . ASP A 1 82 ? -8.908 14.757 16.028 1.00 46.75 82 ASP A CA 1
ATOM 665 C C . ASP A 1 82 ? -7.747 13.794 16.301 1.00 46.75 82 ASP A C 1
ATOM 667 O O . ASP A 1 82 ? -7.997 12.720 16.900 1.00 46.75 82 ASP A O 1
#

InterPro domains:
  IPR000182 GNAT domain [PF13302] (11-57)
  IPR016181 Acyl-CoA N-acyltransferase [SSF55729] (4-64)

Organism: NCBI:txid571932

pLDDT: mean 80.13, std 20.34, range [38.97, 98.19]

Sequence (82 aa):
MEQLPELETKRLILRKISLNDIEDIFAYGSNANVSQYVSWETHQSLEDARQFVEFVQEGYRLGKKSVMGNGVEVYWKACGYD